Protein AF-A0A935PDC8-F1 (afdb_monomer_lite)

Radius of gyration: 24.58 Å; chains: 1; bounding box: 77×57×42 Å

Structure (mmCIF, N/CA/C/O backbone):
data_AF-A0A935PDC8-F1
#
_entry.id   AF-A0A935PDC8-F1
#
loop_
_atom_site.group_PDB
_atom_site.id
_atom_site.type_symbol
_atom_site.label_atom_id
_atom_site.label_alt_id
_atom_site.label_comp_id
_atom_site.label_asym_id
_atom_site.label_entity_id
_atom_site.label_seq_id
_atom_site.pdbx_PDB_ins_code
_atom_site.Cartn_x
_atom_site.Cartn_y
_atom_site.Cartn_z
_atom_site.occupancy
_atom_site.B_iso_or_equiv
_atom_site.auth_seq_id
_atom_site.auth_comp_id
_atom_site.auth_asym_id
_atom_site.auth_atom_id
_atom_site.pdbx_PDB_model_num
ATOM 1 N N . MET A 1 1 ? -28.951 -7.296 11.714 1.00 69.19 1 MET A N 1
ATOM 2 C CA . MET A 1 1 ? -28.965 -5.846 12.036 1.00 69.19 1 MET A CA 1
ATOM 3 C C . MET A 1 1 ? -27.731 -5.387 12.822 1.00 69.19 1 MET A C 1
ATOM 5 O O . MET A 1 1 ? -27.110 -4.426 12.394 1.00 69.19 1 MET A O 1
ATOM 9 N N . ALA A 1 2 ? -27.319 -6.065 13.905 1.00 76.44 2 ALA A N 1
ATOM 10 C CA . ALA A 1 2 ? -26.169 -5.649 14.733 1.00 76.44 2 ALA A CA 1
ATOM 11 C C . ALA A 1 2 ? -24.776 -5.751 14.063 1.00 76.44 2 ALA A C 1
ATOM 13 O O . ALA A 1 2 ? -23.821 -5.121 14.510 1.00 76.44 2 ALA A O 1
ATOM 14 N N . GLU A 1 3 ? -24.635 -6.562 13.012 1.00 80.19 3 GLU A N 1
ATOM 15 C CA . GLU A 1 3 ? -23.396 -6.652 12.226 1.00 80.19 3 GLU A CA 1
ATOM 16 C C . GLU A 1 3 ? -23.282 -5.505 11.213 1.00 80.19 3 GLU A C 1
ATOM 18 O O . GLU A 1 3 ? -22.239 -4.868 11.112 1.00 80.19 3 GLU A O 1
ATOM 23 N N . GLN A 1 4 ? -24.395 -5.145 10.566 1.00 83.12 4 GLN A N 1
ATOM 24 C CA . GLN A 1 4 ? -24.479 -4.005 9.650 1.00 83.12 4 GLN A CA 1
ATOM 25 C C . GLN A 1 4 ? -24.124 -2.685 10.349 1.00 83.12 4 GLN A C 1
ATOM 27 O O . GLN A 1 4 ? -23.348 -1.891 9.823 1.00 83.12 4 GLN A O 1
ATOM 32 N N . SER A 1 5 ? -24.653 -2.461 11.558 1.00 82.44 5 SER A N 1
ATOM 33 C CA . SER A 1 5 ? -24.334 -1.266 12.345 1.00 82.44 5 SER A CA 1
ATOM 34 C C . SER A 1 5 ? -22.866 -1.241 12.771 1.00 82.44 5 SER A C 1
ATOM 36 O O . SER A 1 5 ? -22.235 -0.188 12.719 1.00 82.44 5 SER A O 1
ATOM 38 N N . ARG A 1 6 ? -22.278 -2.397 13.112 1.00 81.44 6 ARG A N 1
ATOM 39 C CA . ARG A 1 6 ? -20.843 -2.497 13.408 1.00 81.44 6 ARG A CA 1
ATOM 40 C C . ARG A 1 6 ? -19.975 -2.161 12.201 1.00 81.44 6 ARG A C 1
ATOM 42 O O . ARG A 1 6 ? -19.037 -1.385 12.363 1.00 81.44 6 ARG A O 1
ATOM 49 N N . ILE A 1 7 ? -20.305 -2.672 11.015 1.00 83.44 7 ILE A N 1
ATOM 50 C CA . ILE A 1 7 ? -19.586 -2.353 9.772 1.00 83.44 7 ILE A CA 1
ATOM 51 C C . ILE A 1 7 ? -19.657 -0.849 9.488 1.00 83.44 7 ILE A C 1
ATOM 53 O O . ILE A 1 7 ? -18.621 -0.220 9.282 1.00 83.44 7 ILE A O 1
ATOM 57 N N . LEU A 1 8 ? -20.850 -0.252 9.564 1.00 84.25 8 LEU A N 1
ATOM 58 C CA . LEU A 1 8 ? -21.034 1.186 9.337 1.00 84.25 8 LEU A CA 1
ATOM 59 C C . LEU A 1 8 ? -20.231 2.038 10.328 1.00 84.25 8 LEU A C 1
ATOM 61 O O . LEU A 1 8 ? -19.585 3.006 9.936 1.00 84.25 8 LEU A O 1
ATOM 65 N N . MET A 1 9 ? -20.203 1.653 11.604 1.00 85.44 9 MET A N 1
ATOM 66 C CA . MET A 1 9 ? -19.432 2.377 12.616 1.00 85.44 9 MET A CA 1
ATOM 67 C C . MET A 1 9 ? -17.909 2.153 12.505 1.00 85.44 9 MET A C 1
ATOM 69 O O . MET A 1 9 ? -17.149 2.980 13.002 1.00 85.44 9 MET A O 1
ATOM 73 N N . ASN A 1 10 ? -17.447 1.055 11.890 1.00 88.31 10 ASN A N 1
ATOM 74 C CA . ASN A 1 10 ? -16.026 0.803 11.596 1.00 88.31 10 ASN A CA 1
ATOM 75 C C . ASN A 1 10 ? -15.560 1.517 10.325 1.00 88.31 10 ASN A C 1
ATOM 77 O O . ASN A 1 10 ? -14.382 1.853 10.217 1.00 88.31 10 ASN A O 1
ATOM 81 N N . ALA A 1 11 ? -16.464 1.753 9.374 1.00 88.88 11 ALA A N 1
ATOM 82 C CA . ALA A 1 11 ? -16.124 2.356 8.093 1.00 88.88 11 ALA A CA 1
ATOM 83 C C . ALA A 1 11 ? -15.539 3.763 8.265 1.00 88.88 11 ALA A C 1
ATOM 85 O O . ALA A 1 11 ? -14.518 4.073 7.665 1.00 88.88 11 ALA A O 1
ATOM 86 N N . LEU A 1 12 ? -16.131 4.592 9.129 1.00 91.12 12 LEU A N 1
ATOM 87 C CA . LEU A 1 12 ? -15.663 5.962 9.352 1.00 91.12 12 LEU A CA 1
ATOM 88 C C . LEU A 1 12 ? -14.218 6.041 9.891 1.00 91.12 12 LEU A C 1
ATOM 90 O O . LEU A 1 12 ? -13.405 6.703 9.247 1.00 91.12 12 LEU A O 1
ATOM 94 N N . PRO A 1 13 ? -13.843 5.371 11.002 1.00 89.50 13 PRO A N 1
ATOM 95 C CA . PRO A 1 13 ? -12.458 5.385 11.470 1.00 89.50 13 PRO A CA 1
ATOM 96 C C . PRO A 1 13 ? -11.496 4.701 10.492 1.00 89.50 13 PRO A C 1
ATOM 98 O O . PRO A 1 13 ? -10.376 5.175 10.344 1.00 89.50 13 PRO A O 1
ATOM 101 N N . ALA A 1 14 ? -11.916 3.644 9.786 1.00 89.62 14 ALA A N 1
ATOM 102 C CA . ALA A 1 14 ? -11.080 2.992 8.777 1.00 89.62 14 ALA A CA 1
ATOM 103 C C . ALA A 1 14 ? -10.777 3.915 7.585 1.00 89.62 14 ALA A C 1
ATOM 105 O O . ALA A 1 14 ? -9.625 4.035 7.173 1.00 89.62 14 ALA A O 1
ATOM 106 N N . VAL A 1 15 ? -11.793 4.604 7.057 1.00 91.50 15 VAL A N 1
ATOM 107 C CA . VAL A 1 15 ? -11.626 5.578 5.968 1.00 91.50 15 VAL A CA 1
ATOM 108 C C . VAL A 1 15 ? -10.793 6.765 6.440 1.00 91.50 15 VAL A C 1
ATOM 110 O O . VAL A 1 15 ? -9.876 7.171 5.734 1.00 91.50 15 VAL A O 1
ATO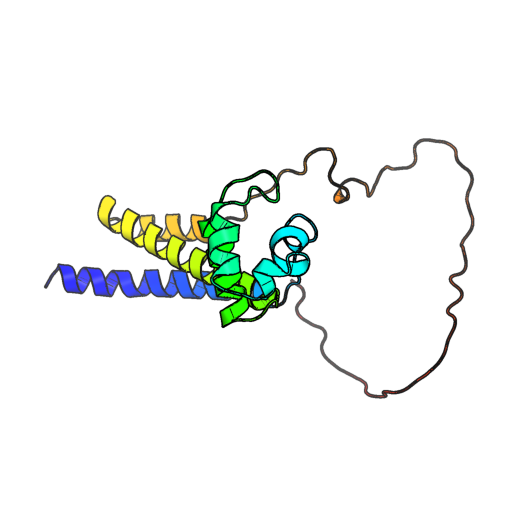M 113 N N . ALA A 1 16 ? -11.053 7.291 7.641 1.00 91.44 16 ALA A N 1
ATOM 114 C CA . ALA A 1 16 ? -10.261 8.379 8.207 1.00 91.44 16 ALA A CA 1
ATOM 115 C C . ALA A 1 16 ? -8.782 7.990 8.356 1.00 91.44 16 ALA A C 1
ATOM 117 O O . ALA A 1 16 ? -7.911 8.779 8.000 1.00 91.44 16 ALA A O 1
ATOM 118 N N . LEU A 1 17 ? -8.498 6.766 8.818 1.00 90.69 17 LEU A N 1
ATOM 119 C CA . LEU A 1 17 ? -7.141 6.233 8.924 1.00 90.69 17 LEU A CA 1
ATOM 120 C C . LEU A 1 17 ? -6.474 6.156 7.545 1.00 90.69 17 LEU A C 1
ATOM 122 O O . LEU A 1 17 ? -5.386 6.693 7.369 1.00 90.69 17 LEU A O 1
ATOM 126 N N . ALA A 1 18 ? -7.146 5.558 6.557 1.00 89.81 18 ALA A N 1
ATOM 127 C CA . ALA A 1 18 ? -6.616 5.425 5.203 1.00 89.81 18 ALA A CA 1
ATOM 128 C C . ALA A 1 18 ? -6.319 6.786 4.557 1.00 89.81 18 ALA A C 1
ATOM 130 O O . ALA A 1 18 ? -5.245 6.978 3.990 1.00 89.81 18 ALA A O 1
ATOM 131 N N . VAL A 1 19 ? -7.248 7.741 4.674 1.00 90.44 19 VAL A N 1
ATOM 132 C CA . VAL A 1 19 ? -7.085 9.100 4.139 1.00 90.44 19 VAL A CA 1
ATOM 133 C C . VAL A 1 19 ? -5.955 9.832 4.854 1.00 90.44 19 VAL A C 1
ATOM 135 O O . VAL A 1 19 ? -5.145 10.469 4.189 1.00 90.44 19 VAL A O 1
ATOM 138 N N . LEU A 1 20 ? -5.860 9.725 6.182 1.00 90.19 20 LEU A N 1
ATOM 139 C CA . LEU A 1 20 ? -4.788 10.356 6.950 1.00 90.19 20 LEU A CA 1
ATOM 140 C C . LEU A 1 20 ? -3.416 9.794 6.559 1.00 90.19 20 LEU A C 1
ATOM 142 O O . LEU A 1 20 ? -2.497 10.566 6.297 1.00 90.19 20 LEU A O 1
ATOM 146 N N . THR A 1 21 ? -3.282 8.468 6.472 1.00 88.31 21 THR A N 1
ATOM 147 C CA . THR A 1 21 ? -2.044 7.816 6.027 1.00 88.31 21 THR A CA 1
ATOM 148 C C . THR A 1 21 ? -1.687 8.247 4.606 1.00 88.31 21 THR A C 1
ATOM 150 O O . THR A 1 21 ? -0.564 8.682 4.365 1.00 88.31 21 THR A O 1
ATOM 153 N N . ALA A 1 22 ? -2.641 8.210 3.674 1.00 86.94 22 ALA A N 1
ATOM 154 C CA . ALA A 1 22 ? -2.401 8.636 2.300 1.00 86.94 22 ALA A CA 1
ATOM 155 C C . ALA A 1 22 ? -2.003 10.117 2.211 1.00 86.94 22 ALA A C 1
ATOM 157 O O . ALA A 1 22 ? -1.072 10.441 1.487 1.00 86.94 22 ALA A O 1
ATOM 158 N N . ALA A 1 23 ? -2.656 11.007 2.963 1.00 87.44 23 ALA A N 1
ATOM 159 C CA . ALA A 1 23 ? -2.362 12.439 2.954 1.00 87.44 23 ALA A CA 1
ATOM 160 C C . ALA A 1 23 ? -0.966 12.752 3.508 1.00 87.44 23 ALA A C 1
ATOM 162 O O . ALA A 1 23 ? -0.242 13.552 2.919 1.00 87.44 23 ALA A O 1
ATOM 163 N N . LEU A 1 24 ? -0.566 12.099 4.604 1.00 85.94 24 LEU A N 1
ATOM 164 C CA . LEU A 1 24 ? 0.754 12.303 5.207 1.00 85.94 24 LEU A CA 1
ATOM 165 C C . LEU A 1 24 ? 1.888 11.809 4.307 1.00 85.94 24 LEU A C 1
ATOM 167 O O . LEU A 1 24 ? 2.934 12.450 4.234 1.00 85.94 24 LEU A O 1
ATOM 171 N N . TYR A 1 25 ? 1.673 10.703 3.594 1.00 84.50 25 TYR A N 1
ATOM 172 C CA . TYR A 1 25 ? 2.676 10.133 2.696 1.00 84.50 25 TYR A CA 1
ATOM 173 C C . TYR A 1 25 ? 2.486 10.523 1.219 1.00 84.50 25 TYR A C 1
ATOM 175 O O . TYR A 1 25 ? 3.261 10.086 0.371 1.00 84.50 25 TYR A O 1
ATOM 183 N N . ALA A 1 26 ? 1.523 11.388 0.883 1.00 81.31 26 ALA A N 1
ATOM 184 C CA . ALA A 1 26 ? 1.291 11.834 -0.496 1.00 81.31 26 ALA A CA 1
ATOM 185 C C . ALA A 1 26 ? 2.522 12.536 -1.088 1.00 81.31 26 ALA A C 1
ATOM 187 O O . ALA A 1 26 ? 2.827 12.378 -2.270 1.00 81.31 26 ALA A O 1
ATOM 188 N N . GLN A 1 27 ? 3.269 13.262 -0.249 1.00 82.88 27 GLN A N 1
ATOM 189 C CA . GLN A 1 27 ? 4.496 13.950 -0.647 1.00 82.88 27 GLN A CA 1
ATOM 190 C C . GLN A 1 27 ? 5.594 12.982 -1.123 1.00 82.88 27 GLN A C 1
ATOM 192 O O . GLN A 1 27 ? 6.469 13.392 -1.883 1.00 82.88 27 GLN A O 1
ATOM 197 N N . VAL A 1 28 ? 5.527 11.695 -0.754 1.00 80.12 28 VAL A N 1
ATOM 198 C CA . VAL A 1 28 ? 6.524 10.696 -1.169 1.00 80.12 28 VAL A CA 1
ATOM 199 C C . VAL A 1 28 ? 6.498 10.454 -2.680 1.00 80.12 28 VAL A C 1
ATOM 201 O O . VAL A 1 28 ? 7.531 10.160 -3.272 1.00 80.12 28 VAL A O 1
ATOM 204 N N . GLY A 1 29 ? 5.359 10.685 -3.339 1.00 76.38 29 GLY A N 1
ATOM 205 C CA . GLY A 1 29 ? 5.266 10.603 -4.798 1.00 76.38 29 GLY A CA 1
ATOM 206 C C . GLY A 1 29 ? 6.105 11.647 -5.550 1.00 76.38 29 GLY A C 1
ATOM 207 O O . GLY A 1 29 ? 6.313 11.494 -6.749 1.00 76.38 29 GLY A O 1
ATOM 208 N N . ALA A 1 30 ? 6.585 12.697 -4.874 1.00 77.81 30 ALA A N 1
ATOM 209 C CA . ALA A 1 30 ? 7.447 13.723 -5.462 1.00 77.81 30 ALA A CA 1
ATOM 210 C C . ALA A 1 30 ? 8.947 13.474 -5.220 1.00 77.81 30 ALA A C 1
ATOM 212 O O . ALA A 1 30 ? 9.768 14.258 -5.694 1.00 77.81 30 ALA A O 1
ATOM 213 N N . PHE A 1 31 ? 9.308 12.435 -4.461 1.00 78.88 31 PHE A N 1
ATOM 214 C CA . PHE A 1 31 ? 10.706 12.096 -4.216 1.00 78.88 31 PHE A CA 1
ATOM 215 C C . PHE A 1 31 ? 11.260 11.178 -5.306 1.00 78.88 31 PHE A C 1
ATOM 217 O O . PHE A 1 31 ? 10.546 10.361 -5.888 1.00 78.88 31 PHE A O 1
ATOM 224 N N . ASP A 1 32 ? 12.556 11.340 -5.562 1.00 76.50 32 ASP A N 1
ATOM 225 C CA . ASP A 1 32 ? 13.337 10.431 -6.388 1.00 76.50 32 ASP A CA 1
ATOM 226 C C . ASP A 1 32 ? 13.729 9.179 -5.591 1.00 76.50 32 ASP A C 1
ATOM 228 O O . ASP A 1 32 ? 13.728 9.175 -4.358 1.00 76.50 32 ASP A O 1
ATOM 232 N N . TYR A 1 33 ? 14.121 8.130 -6.312 1.00 71.19 33 TYR A N 1
ATOM 233 C CA . TYR A 1 33 ? 14.649 6.903 -5.722 1.00 71.19 33 TYR A CA 1
ATOM 234 C C . TYR A 1 33 ? 15.829 7.170 -4.784 1.00 71.19 33 TYR A C 1
ATOM 236 O O . TYR A 1 33 ? 16.718 7.981 -5.078 1.00 71.19 33 TYR A O 1
ATOM 244 N N . VAL A 1 34 ? 15.886 6.426 -3.681 1.00 73.00 34 VAL A N 1
ATOM 245 C CA . VAL A 1 34 ? 17.021 6.497 -2.765 1.00 73.00 34 VAL A CA 1
ATOM 246 C C . VAL A 1 34 ? 18.157 5.674 -3.364 1.00 73.00 34 VAL A C 1
ATOM 248 O O . VAL A 1 34 ? 17.991 4.508 -3.709 1.00 73.00 34 VAL A O 1
ATOM 251 N N . ASN A 1 35 ? 19.341 6.276 -3.498 1.00 69.00 35 ASN A N 1
ATOM 252 C CA . ASN A 1 35 ? 20.510 5.614 -4.081 1.00 69.00 35 ASN A CA 1
ATOM 253 C C . ASN A 1 35 ? 21.149 4.629 -3.086 1.00 69.00 35 ASN A C 1
ATOM 255 O O . ASN A 1 35 ? 22.222 4.883 -2.533 1.00 69.00 35 ASN A O 1
ATOM 259 N N . TYR A 1 36 ? 20.437 3.541 -2.808 1.00 65.38 36 TYR A N 1
ATOM 260 C CA . TYR A 1 36 ? 20.907 2.437 -1.986 1.00 65.38 36 TYR A CA 1
ATOM 261 C C . TYR A 1 36 ? 20.706 1.117 -2.730 1.00 65.38 36 TYR A C 1
ATOM 263 O O . TYR A 1 36 ? 21.667 0.550 -3.245 1.00 65.38 36 TYR A O 1
ATOM 271 N N . ASP A 1 37 ? 19.461 0.674 -2.863 1.00 65.38 37 ASP A N 1
ATOM 272 C CA . ASP A 1 37 ? 19.069 -0.562 -3.540 1.00 65.38 37 ASP A CA 1
ATOM 273 C C . ASP A 1 37 ? 18.081 -0.332 -4.696 1.00 65.38 37 ASP A C 1
ATOM 275 O O . ASP A 1 37 ? 18.094 -1.093 -5.666 1.00 65.38 37 ASP A O 1
ATOM 279 N N . ASP A 1 38 ? 17.304 0.754 -4.664 1.00 70.50 38 ASP A N 1
ATOM 280 C CA . ASP A 1 38 ? 16.338 1.109 -5.714 1.00 70.50 38 ASP A CA 1
ATOM 281 C C . ASP A 1 38 ? 16.920 1.142 -7.145 1.00 70.50 38 ASP A C 1
ATOM 283 O O . ASP A 1 38 ? 16.276 0.609 -8.064 1.00 70.50 38 ASP A O 1
ATOM 287 N N . PRO A 1 39 ? 18.124 1.713 -7.397 1.00 73.50 39 PRO A N 1
ATOM 288 C CA . PRO A 1 39 ? 18.668 1.758 -8.750 1.00 73.50 39 PRO A CA 1
ATOM 289 C C . PRO A 1 39 ? 18.905 0.357 -9.315 1.00 73.50 39 PRO A C 1
ATOM 291 O O . PRO A 1 39 ? 18.580 0.099 -10.471 1.00 73.50 39 PRO A O 1
ATOM 294 N N . PHE A 1 40 ? 19.363 -0.585 -8.488 1.00 71.81 40 PHE A N 1
ATOM 295 C CA . PHE A 1 40 ? 19.667 -1.947 -8.922 1.00 71.81 40 PHE A CA 1
ATOM 296 C C . PHE A 1 40 ? 18.411 -2.789 -9.185 1.00 71.81 40 PHE A C 1
ATOM 298 O O . PHE A 1 40 ? 18.420 -3.661 -10.060 1.00 71.81 40 PHE A O 1
ATOM 305 N N . TYR A 1 41 ? 17.321 -2.542 -8.451 1.00 73.06 41 TYR A N 1
ATOM 306 C CA . TYR A 1 41 ? 16.063 -3.272 -8.630 1.00 73.06 41 TYR A CA 1
ATOM 307 C C . TYR A 1 41 ? 15.236 -2.771 -9.818 1.00 73.06 41 TYR A C 1
ATOM 309 O O . TYR A 1 41 ? 14.611 -3.590 -10.498 1.00 73.06 41 TYR A O 1
ATOM 317 N N . VAL A 1 42 ? 15.239 -1.460 -10.089 1.00 74.25 42 VAL A N 1
ATOM 318 C CA . VAL A 1 42 ? 14.330 -0.855 -11.079 1.00 74.25 42 VAL A CA 1
ATOM 319 C C . VAL A 1 42 ? 15.065 -0.073 -12.171 1.00 74.25 42 VAL A C 1
ATOM 321 O O . VAL A 1 42 ? 14.825 -0.316 -13.356 1.00 74.25 42 VAL A O 1
ATOM 324 N N . GLN A 1 43 ? 15.974 0.846 -11.829 1.00 70.00 43 GLN A N 1
ATOM 325 C CA . GLN A 1 43 ? 16.584 1.750 -12.823 1.00 70.00 43 GLN A CA 1
ATOM 326 C C . GLN A 1 43 ? 17.612 1.073 -13.740 1.00 70.00 43 GLN A C 1
ATOM 328 O O . GLN A 1 43 ? 17.734 1.434 -14.909 1.00 70.00 43 GLN A O 1
ATOM 333 N N . GLU A 1 44 ? 18.344 0.087 -13.237 1.00 75.56 44 GLU A N 1
ATOM 334 C CA . GLU A 1 44 ? 19.423 -0.579 -13.972 1.00 75.56 44 GLU A CA 1
ATOM 335 C C . GLU A 1 44 ? 18.967 -1.912 -14.586 1.00 75.56 44 GLU A C 1
ATOM 337 O O . GLU A 1 44 ? 19.629 -2.468 -15.466 1.00 75.56 44 GLU A O 1
ATOM 342 N N . ASN A 1 45 ? 17.801 -2.426 -14.179 1.00 79.44 45 ASN A N 1
ATOM 343 C CA . ASN A 1 45 ? 17.305 -3.717 -14.633 1.00 79.44 45 ASN A CA 1
ATOM 344 C C . ASN A 1 45 ? 16.355 -3.591 -15.834 1.00 79.44 45 ASN A C 1
ATOM 346 O O . ASN A 1 45 ? 15.132 -3.493 -15.708 1.00 79.44 45 ASN A O 1
ATOM 350 N N . LEU A 1 46 ? 16.930 -3.689 -17.034 1.00 80.94 46 LEU A N 1
ATOM 351 C CA . LEU A 1 46 ? 16.189 -3.634 -18.301 1.00 80.94 46 LEU A CA 1
ATOM 352 C C . LEU A 1 46 ? 15.109 -4.720 -18.431 1.00 80.94 46 LEU A C 1
ATOM 354 O O . LEU A 1 46 ? 14.150 -4.537 -19.180 1.00 80.94 46 LEU A O 1
ATOM 358 N N . ILE A 1 47 ? 15.243 -5.859 -17.741 1.00 81.44 47 ILE A N 1
ATOM 359 C CA . ILE A 1 47 ? 14.235 -6.931 -17.779 1.00 81.44 47 ILE A CA 1
ATOM 360 C C . ILE A 1 47 ? 12.982 -6.490 -17.020 1.00 81.44 47 ILE A C 1
ATOM 362 O O . ILE A 1 47 ? 11.871 -6.745 -17.480 1.00 81.44 47 ILE A O 1
ATOM 366 N N . VAL A 1 48 ? 13.165 -5.784 -15.904 1.00 81.06 48 VAL A N 1
ATOM 367 C CA . VAL A 1 48 ? 12.077 -5.241 -15.084 1.00 81.06 48 VAL A CA 1
ATOM 368 C C . VAL A 1 48 ? 11.386 -4.076 -15.795 1.00 81.06 48 VAL A C 1
ATOM 370 O O . VAL A 1 48 ? 10.160 -4.066 -15.892 1.00 81.06 48 VAL A O 1
ATOM 373 N N . GLN A 1 49 ? 12.151 -3.162 -16.401 1.00 81.25 49 GLN A N 1
ATOM 374 C CA . GLN A 1 49 ? 11.600 -2.012 -17.139 1.00 81.25 49 GLN A CA 1
ATOM 375 C C . GLN A 1 49 ? 10.790 -2.395 -18.378 1.00 81.25 49 GLN A C 1
ATOM 377 O O . GLN A 1 49 ? 9.857 -1.690 -18.757 1.00 81.25 49 GLN A O 1
ATOM 382 N N . ARG A 1 50 ? 11.115 -3.527 -19.014 1.00 81.50 50 ARG A N 1
ATOM 383 C CA . ARG A 1 50 ? 10.324 -4.082 -20.128 1.00 81.50 50 ARG A CA 1
ATOM 384 C C . ARG A 1 50 ? 8.945 -4.583 -19.688 1.00 81.50 50 ARG A C 1
ATOM 386 O O . ARG A 1 50 ? 8.112 -4.896 -20.539 1.00 81.50 50 ARG A O 1
ATOM 393 N N . GLY A 1 51 ? 8.707 -4.658 -18.382 1.00 78.94 51 GLY A N 1
ATOM 394 C CA . GLY A 1 51 ? 7.455 -5.075 -17.786 1.00 78.94 51 GLY A CA 1
ATOM 395 C C . GLY A 1 51 ? 7.185 -6.572 -17.918 1.00 78.94 51 GLY A C 1
ATOM 396 O O . GLY A 1 51 ? 8.059 -7.380 -18.247 1.00 78.94 51 GLY A O 1
ATOM 397 N N . LEU A 1 52 ? 5.937 -6.957 -17.643 1.00 84.12 52 LEU A N 1
ATOM 398 C CA . LEU A 1 52 ? 5.529 -8.360 -17.593 1.00 84.12 52 LEU A CA 1
ATOM 399 C C . LEU A 1 52 ? 5.586 -9.024 -18.984 1.00 84.12 52 LEU A C 1
ATOM 401 O O . LEU A 1 52 ? 4.654 -8.914 -19.783 1.00 84.12 52 LEU A O 1
ATOM 405 N N . THR A 1 53 ? 6.684 -9.724 -19.268 1.00 87.88 53 THR A N 1
ATOM 406 C CA . THR A 1 53 ? 6.916 -10.501 -20.497 1.00 87.88 53 THR A CA 1
ATOM 407 C C . THR A 1 53 ? 7.115 -11.975 -20.154 1.00 87.88 53 THR A C 1
ATOM 409 O O . THR A 1 53 ? 7.587 -12.295 -19.067 1.00 87.88 53 THR A O 1
ATOM 412 N N . ALA A 1 54 ? 6.814 -12.899 -21.074 1.00 86.81 54 ALA A N 1
ATOM 413 C CA . ALA A 1 54 ? 7.040 -14.333 -20.834 1.00 86.81 54 ALA A CA 1
ATOM 414 C C . ALA A 1 54 ? 8.513 -14.643 -20.490 1.00 86.81 54 ALA A C 1
ATOM 416 O O . ALA A 1 54 ? 8.800 -15.484 -19.638 1.00 86.81 54 ALA A O 1
ATOM 417 N N . TYR A 1 55 ? 9.442 -13.904 -21.108 1.00 87.62 55 TYR A N 1
ATOM 418 C CA . TYR A 1 55 ? 10.864 -13.946 -20.777 1.00 87.62 55 TYR A CA 1
ATOM 419 C C . TYR A 1 55 ? 11.140 -13.444 -19.352 1.00 87.62 55 TYR A C 1
ATOM 421 O O . TYR A 1 55 ? 11.821 -14.129 -18.595 1.00 87.62 55 TYR A O 1
ATOM 429 N N . GLY A 1 56 ? 10.577 -12.294 -18.965 1.00 85.75 56 GLY A N 1
ATOM 430 C CA . GLY A 1 56 ? 10.717 -11.726 -17.620 1.00 85.75 56 GLY A CA 1
ATOM 431 C C . GLY A 1 56 ? 10.143 -12.625 -16.523 1.00 85.75 56 GLY A C 1
ATOM 432 O O . GLY A 1 56 ? 10.785 -12.808 -15.494 1.00 85.75 56 GLY A O 1
ATOM 433 N N . VAL A 1 57 ? 8.999 -13.272 -16.769 1.00 87.50 57 VAL A N 1
ATOM 434 C CA . VAL A 1 57 ? 8.403 -14.241 -15.833 1.00 87.50 57 VAL A CA 1
ATOM 435 C C . VAL A 1 57 ? 9.333 -15.433 -15.637 1.00 87.50 57 VAL A C 1
ATOM 437 O O . VAL A 1 57 ? 9.661 -15.770 -14.504 1.00 87.50 57 VAL A O 1
ATOM 440 N N . LYS A 1 58 ? 9.823 -16.045 -16.724 1.00 89.25 58 LYS A N 1
ATOM 441 C CA . LYS A 1 58 ? 10.788 -17.150 -16.620 1.00 89.25 58 LYS A CA 1
ATOM 442 C C . LYS A 1 58 ? 12.048 -16.709 -15.873 1.00 89.25 58 LYS A C 1
ATOM 444 O O . LYS A 1 58 ? 12.499 -17.419 -14.979 1.00 89.25 58 LYS A O 1
ATOM 449 N N . TRP A 1 59 ? 12.569 -15.527 -16.205 1.00 89.06 59 TRP A N 1
ATOM 450 C CA . TRP A 1 59 ? 13.738 -14.946 -15.555 1.00 89.06 59 TRP A CA 1
ATOM 451 C C . TRP A 1 59 ? 13.521 -14.768 -14.046 1.00 89.06 59 TRP A C 1
ATOM 453 O O . TRP A 1 59 ? 14.374 -15.200 -13.274 1.00 89.06 59 TRP A O 1
ATOM 463 N N . ALA A 1 60 ? 12.363 -14.252 -13.620 1.00 87.00 60 ALA A N 1
ATOM 464 C CA . ALA A 1 60 ? 12.026 -14.026 -12.213 1.00 87.00 60 ALA A CA 1
ATOM 465 C C . ALA A 1 60 ? 12.090 -15.304 -11.359 1.00 87.00 60 ALA A C 1
ATOM 467 O O . ALA A 1 60 ? 12.535 -15.247 -10.216 1.00 87.00 60 ALA A O 1
ATOM 468 N N . PHE A 1 61 ? 11.696 -16.459 -11.907 1.00 88.06 61 PHE A N 1
ATOM 469 C CA . PHE A 1 61 ? 11.763 -17.744 -11.195 1.00 88.06 61 PHE A CA 1
ATOM 470 C C . PHE A 1 61 ? 13.153 -18.387 -11.205 1.00 88.06 61 PHE A C 1
ATOM 472 O O . PHE A 1 61 ? 13.445 -19.209 -10.338 1.00 88.06 61 PHE A O 1
ATOM 479 N N . THR A 1 62 ? 14.013 -18.017 -12.153 1.00 86.50 62 THR A N 1
ATOM 480 C CA . THR A 1 62 ? 15.365 -18.587 -12.293 1.00 86.50 62 THR A CA 1
ATOM 481 C C . THR A 1 62 ? 16.470 -17.719 -11.701 1.00 86.50 62 THR A C 1
ATOM 483 O O . THR A 1 62 ? 17.594 -18.186 -11.550 1.00 86.50 62 THR A O 1
ATOM 486 N N . THR A 1 63 ? 16.179 -16.452 -11.413 1.00 82.12 63 THR A N 1
ATOM 487 C CA . THR A 1 63 ? 17.194 -15.473 -11.033 1.00 82.12 63 THR A CA 1
ATOM 488 C C . THR A 1 63 ? 17.406 -15.391 -9.523 1.00 82.12 63 THR A C 1
ATOM 490 O O . THR A 1 63 ? 16.467 -15.482 -8.736 1.00 82.12 63 THR A O 1
ATOM 493 N N . THR A 1 64 ? 18.654 -15.150 -9.131 1.00 81.44 64 THR A N 1
ATOM 494 C CA . THR A 1 64 ? 19.074 -14.788 -7.767 1.00 81.44 64 THR A CA 1
ATOM 495 C C . THR A 1 64 ? 19.807 -13.441 -7.768 1.00 81.44 64 THR A C 1
ATOM 497 O O . THR A 1 64 ? 20.741 -13.222 -6.993 1.00 81.44 64 THR A O 1
ATOM 500 N N . THR A 1 65 ? 19.457 -12.554 -8.709 1.00 72.19 65 THR A N 1
ATOM 501 C CA . THR A 1 65 ? 20.005 -11.192 -8.806 1.00 72.19 65 THR A CA 1
ATOM 502 C C . THR A 1 65 ? 19.879 -10.475 -7.457 1.00 72.19 65 THR A C 1
ATOM 504 O O . THR A 1 65 ? 18.833 -10.551 -6.824 1.00 72.19 65 THR A O 1
ATOM 507 N N . LEU A 1 66 ? 20.953 -9.801 -7.023 1.00 69.00 66 LEU A N 1
ATOM 508 C CA . LEU A 1 66 ? 21.088 -9.161 -5.700 1.00 69.00 66 LEU A CA 1
ATOM 509 C C . LEU A 1 66 ? 21.087 -10.133 -4.503 1.00 69.00 66 LEU A C 1
ATOM 511 O O . LEU A 1 66 ? 20.808 -9.741 -3.374 1.00 69.00 66 LEU A O 1
ATOM 515 N N . GLY A 1 67 ? 21.458 -11.397 -4.735 1.00 74.25 67 GLY A N 1
ATOM 516 C CA . GLY A 1 67 ? 21.750 -12.371 -3.676 1.00 74.25 67 GLY A CA 1
ATOM 517 C C . GLY A 1 67 ? 20.521 -13.003 -3.026 1.00 74.25 67 GLY A C 1
ATOM 518 O O . GLY A 1 67 ? 20.673 -13.807 -2.111 1.00 74.25 67 GLY A O 1
ATOM 519 N N . ASN A 1 68 ? 19.319 -12.687 -3.508 1.00 79.62 68 ASN A N 1
ATOM 520 C CA . ASN A 1 68 ? 18.066 -13.153 -2.933 1.00 79.62 68 ASN A CA 1
ATOM 521 C C . ASN A 1 68 ? 17.161 -13.777 -4.012 1.00 79.62 68 ASN A C 1
ATOM 523 O O . ASN A 1 68 ? 17.118 -13.328 -5.159 1.00 79.62 68 ASN A O 1
ATOM 527 N N . TRP A 1 69 ? 16.423 -14.829 -3.643 1.00 84.81 69 TRP A N 1
ATOM 528 C CA . TRP A 1 69 ? 15.415 -15.450 -4.507 1.00 84.81 69 TRP A CA 1
ATOM 529 C C . TRP A 1 69 ? 14.017 -14.970 -4.105 1.00 84.81 69 TRP A C 1
ATOM 531 O O . TRP A 1 69 ? 13.429 -15.457 -3.141 1.00 84.81 69 TRP A O 1
ATOM 541 N N . HIS A 1 70 ? 13.491 -13.989 -4.838 1.00 86.56 70 HIS A N 1
ATOM 542 C CA . HIS A 1 70 ? 12.165 -13.403 -4.607 1.00 86.56 70 HIS A CA 1
ATOM 543 C C . HIS A 1 70 ? 11.415 -13.197 -5.936 1.00 86.56 70 HIS A C 1
ATOM 545 O O . HIS A 1 70 ? 11.315 -12.075 -6.444 1.00 86.56 70 HIS A O 1
ATOM 551 N N . PRO A 1 71 ? 10.874 -14.280 -6.528 1.00 84.69 71 PRO A N 1
ATOM 552 C CA . PRO A 1 71 ? 10.190 -14.223 -7.820 1.00 84.69 71 PRO A CA 1
ATOM 553 C C . PRO A 1 71 ? 8.957 -13.313 -7.796 1.00 84.69 71 PRO A C 1
ATOM 555 O O . PRO A 1 71 ? 8.722 -12.574 -8.748 1.00 84.69 71 PRO A O 1
ATOM 558 N N . LEU A 1 72 ? 8.195 -13.310 -6.696 1.00 85.62 72 LEU A N 1
ATOM 559 C CA . LEU A 1 72 ? 7.003 -12.464 -6.555 1.00 85.62 72 LEU A CA 1
ATOM 560 C C . LEU A 1 72 ? 7.349 -10.972 -6.548 1.00 85.62 72 LEU A C 1
ATOM 562 O O . LEU A 1 72 ? 6.646 -10.186 -7.175 1.00 85.62 72 LEU A O 1
ATOM 566 N N . THR A 1 73 ? 8.458 -10.591 -5.913 1.00 84.56 73 THR A N 1
ATOM 567 C CA . THR A 1 73 ? 8.933 -9.203 -5.897 1.00 84.56 73 THR A CA 1
ATOM 568 C C . THR A 1 73 ? 9.302 -8.732 -7.302 1.00 84.56 73 THR A C 1
ATOM 570 O O . THR A 1 73 ? 8.892 -7.652 -7.717 1.00 84.56 73 THR A O 1
ATOM 573 N N . TRP A 1 74 ? 9.993 -9.569 -8.085 1.00 86.44 74 TRP A N 1
ATOM 574 C CA . TRP A 1 74 ? 10.316 -9.251 -9.480 1.00 86.44 74 TRP A CA 1
ATOM 575 C C . TRP A 1 74 ? 9.069 -9.087 -10.349 1.00 86.44 74 TRP A C 1
ATOM 577 O O . TRP A 1 74 ? 8.999 -8.157 -11.150 1.00 86.44 74 TRP A O 1
ATOM 587 N N . LEU A 1 75 ? 8.076 -9.965 -10.177 1.00 86.44 75 LEU A N 1
ATOM 588 C CA . LEU A 1 75 ? 6.805 -9.865 -10.894 1.00 86.44 75 LEU A CA 1
ATOM 589 C C . LEU A 1 75 ? 6.030 -8.601 -10.508 1.00 86.44 75 LEU A C 1
ATOM 591 O O . LEU A 1 75 ? 5.460 -7.968 -11.393 1.00 86.44 75 LEU A O 1
ATOM 595 N N . SER A 1 76 ? 6.049 -8.217 -9.228 1.00 84.69 76 SER A N 1
ATOM 596 C CA . SER A 1 76 ? 5.452 -6.963 -8.758 1.00 84.69 76 SER A CA 1
ATOM 597 C C . SER A 1 76 ? 6.113 -5.763 -9.427 1.00 84.69 76 SER A C 1
ATOM 599 O O . SER A 1 76 ? 5.420 -4.973 -10.057 1.00 84.69 76 SER A O 1
ATOM 601 N N . TYR A 1 77 ? 7.448 -5.678 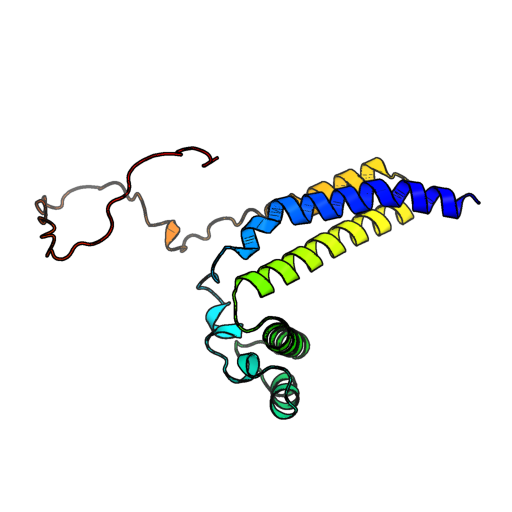-9.418 1.00 83.69 77 TYR A N 1
ATOM 602 C CA . TYR A 1 77 ? 8.151 -4.578 -10.082 1.00 83.69 77 TYR A CA 1
ATOM 603 C C . TYR A 1 77 ? 7.892 -4.533 -11.593 1.00 83.69 77 TYR A C 1
ATOM 605 O O . TYR A 1 77 ? 7.656 -3.463 -12.146 1.00 83.69 77 TYR A O 1
ATOM 613 N N . MET A 1 78 ? 7.870 -5.685 -12.273 1.00 86.44 78 MET A N 1
ATOM 614 C CA . MET A 1 78 ? 7.525 -5.762 -13.700 1.00 86.44 78 MET A CA 1
ATOM 615 C C . MET A 1 78 ? 6.087 -5.317 -13.987 1.00 86.44 78 MET A C 1
ATOM 617 O O . MET A 1 78 ? 5.812 -4.750 -15.048 1.00 86.44 78 MET A O 1
ATOM 621 N N . LEU A 1 79 ? 5.155 -5.615 -13.083 1.00 84.75 79 LEU A N 1
ATOM 622 C CA . LEU A 1 79 ? 3.769 -5.181 -13.199 1.00 84.75 79 LEU A CA 1
ATOM 623 C C . LEU A 1 79 ? 3.664 -3.669 -12.986 1.00 84.75 79 LEU A C 1
ATOM 625 O O . LEU A 1 79 ? 3.061 -2.986 -13.814 1.00 84.75 79 LEU A O 1
ATOM 629 N N . ASP A 1 80 ? 4.315 -3.147 -11.950 1.00 79.31 80 ASP A N 1
ATOM 630 C CA . ASP A 1 80 ? 4.315 -1.723 -11.622 1.00 79.31 80 ASP A CA 1
ATOM 631 C C . ASP A 1 80 ? 4.952 -0.895 -12.745 1.00 79.31 80 ASP A C 1
ATOM 633 O O . ASP A 1 80 ? 4.349 0.073 -13.209 1.00 79.31 80 ASP A O 1
ATOM 637 N N . CYS A 1 81 ? 6.098 -1.331 -13.286 1.00 80.88 81 CYS A N 1
ATOM 638 C CA . CYS A 1 81 ? 6.730 -0.673 -14.433 1.00 80.88 81 CYS A CA 1
ATOM 639 C C . CYS A 1 81 ? 5.847 -0.699 -15.688 1.00 80.88 81 CYS A C 1
ATOM 641 O O . CYS A 1 81 ? 5.919 0.211 -16.513 1.00 80.88 81 CYS A O 1
ATOM 643 N N . ARG A 1 82 ? 4.996 -1.721 -15.852 1.00 80.81 82 ARG A N 1
ATOM 644 C CA . ARG A 1 82 ? 4.074 -1.812 -16.993 1.00 80.81 82 ARG A CA 1
ATOM 645 C C . ARG A 1 82 ? 2.842 -0.922 -16.831 1.00 80.81 82 ARG A C 1
ATOM 647 O O . ARG A 1 82 ? 2.345 -0.415 -17.833 1.00 80.81 82 ARG A O 1
ATOM 654 N N . LEU A 1 83 ? 2.341 -0.767 -15.607 1.00 77.88 83 LEU A N 1
ATOM 655 C CA . LEU A 1 83 ? 1.148 0.031 -15.313 1.00 77.88 83 LEU A CA 1
ATOM 656 C C . LEU A 1 83 ? 1.461 1.524 -15.184 1.00 77.88 83 LEU A C 1
ATOM 658 O O . LEU A 1 83 ? 0.667 2.348 -15.632 1.00 77.88 83 LEU A O 1
ATOM 662 N N . PHE A 1 84 ? 2.611 1.867 -14.604 1.00 74.75 84 PHE A N 1
ATOM 663 C CA . PHE A 1 84 ? 2.940 3.244 -14.239 1.00 74.75 84 PHE A CA 1
ATOM 664 C C . PHE A 1 84 ? 4.243 3.775 -14.860 1.00 74.75 84 PHE A C 1
ATOM 666 O O . PHE A 1 84 ? 4.572 4.948 -14.685 1.00 74.75 84 PHE A O 1
ATOM 673 N N . GLY A 1 85 ? 4.969 2.947 -15.617 1.00 72.81 85 GLY A N 1
ATOM 674 C CA . GLY A 1 85 ? 6.295 3.283 -16.141 1.00 72.81 85 GLY A CA 1
ATOM 675 C C . GLY A 1 85 ? 7.396 3.146 -15.083 1.00 72.81 85 GLY A C 1
ATOM 676 O O . GLY A 1 85 ? 7.144 2.756 -13.952 1.00 72.81 85 GLY A O 1
ATOM 677 N N . ALA A 1 86 ? 8.637 3.479 -15.442 1.00 67.19 86 ALA A N 1
ATOM 678 C CA . ALA A 1 86 ? 9.803 3.393 -14.548 1.00 67.19 86 ALA A CA 1
ATOM 679 C C . ALA A 1 86 ? 9.990 4.637 -13.645 1.00 67.19 86 ALA A C 1
ATOM 681 O O . ALA A 1 86 ? 11.106 4.951 -13.235 1.00 67.19 86 ALA A O 1
ATOM 682 N N . GLY A 1 87 ? 8.924 5.409 -13.407 1.00 70.12 87 GLY A N 1
ATOM 683 C CA . GLY A 1 87 ? 8.997 6.658 -12.648 1.00 70.12 87 GLY A CA 1
ATOM 684 C C . GLY A 1 87 ? 8.932 6.420 -11.130 1.00 70.12 87 GLY A C 1
ATOM 685 O O . GLY A 1 87 ? 7.987 5.766 -10.685 1.00 70.12 87 GLY A O 1
ATOM 686 N N . PRO A 1 88 ? 9.842 6.999 -10.316 1.00 70.62 88 PRO A N 1
ATOM 687 C CA . PRO A 1 88 ? 9.908 6.770 -8.862 1.00 70.62 88 PRO A CA 1
ATOM 688 C C . PRO A 1 88 ? 8.596 7.061 -8.139 1.00 70.62 88 PRO A C 1
ATOM 690 O O . PRO A 1 88 ? 8.148 6.281 -7.297 1.00 70.62 88 PRO A O 1
ATOM 693 N N . GLY A 1 89 ? 7.936 8.155 -8.524 1.00 74.06 89 GLY A N 1
ATOM 694 C CA . GLY A 1 89 ? 6.732 8.629 -7.853 1.00 74.06 89 GLY A CA 1
ATOM 695 C C . GLY A 1 89 ? 5.597 7.608 -7.823 1.00 74.06 89 GLY A C 1
ATOM 696 O O . GLY A 1 89 ? 4.927 7.465 -6.803 1.00 74.06 89 GLY A O 1
ATOM 697 N N . ALA A 1 90 ? 5.396 6.842 -8.899 1.00 75.25 90 ALA A N 1
ATOM 698 C CA . ALA A 1 90 ? 4.313 5.866 -8.941 1.00 75.25 90 ALA A CA 1
ATOM 699 C C . ALA A 1 90 ? 4.578 4.653 -8.042 1.00 75.25 90 ALA A C 1
ATOM 701 O O . ALA A 1 90 ? 3.677 4.209 -7.332 1.00 75.25 90 ALA A O 1
ATOM 702 N N . HIS A 1 91 ? 5.819 4.163 -8.010 1.00 77.62 91 HIS A N 1
ATOM 703 C CA . HIS A 1 91 ? 6.208 3.069 -7.121 1.00 77.62 91 HIS A CA 1
ATOM 704 C C . HIS A 1 91 ? 6.076 3.472 -5.646 1.00 77.62 91 HIS A C 1
ATOM 706 O O . HIS A 1 91 ? 5.562 2.704 -4.830 1.00 77.62 91 HIS A O 1
ATOM 712 N N . HIS A 1 92 ? 6.448 4.708 -5.304 1.00 80.44 92 HIS A N 1
ATOM 713 C CA . HIS A 1 92 ? 6.227 5.239 -3.963 1.00 80.44 92 HIS A CA 1
ATOM 714 C C . HIS A 1 92 ? 4.738 5.315 -3.604 1.00 80.44 92 HIS A C 1
ATOM 716 O O . HIS A 1 92 ? 4.357 4.896 -2.512 1.00 80.44 92 HIS A O 1
ATOM 722 N N . LEU A 1 93 ? 3.876 5.774 -4.516 1.00 79.94 93 LEU A N 1
ATOM 723 C CA . LEU A 1 93 ? 2.431 5.843 -4.268 1.00 79.94 93 LEU A CA 1
ATOM 724 C C . LEU A 1 93 ? 1.793 4.459 -4.090 1.00 79.94 93 LEU A C 1
ATOM 726 O O . LEU A 1 93 ? 0.934 4.299 -3.223 1.00 79.94 93 LEU A O 1
ATOM 730 N N . VAL A 1 94 ? 2.233 3.450 -4.844 1.00 81.94 94 VAL A N 1
ATOM 731 C CA . VAL A 1 94 ? 1.791 2.057 -4.657 1.00 81.94 94 VAL A CA 1
ATOM 732 C C . VAL A 1 94 ? 2.165 1.550 -3.259 1.00 81.94 94 VAL A C 1
ATOM 734 O O . VAL A 1 94 ? 1.322 0.978 -2.565 1.00 81.94 94 VAL A O 1
ATOM 737 N N . ASN A 1 95 ? 3.376 1.847 -2.782 1.00 84.56 95 ASN A N 1
ATOM 738 C CA . ASN A 1 95 ? 3.778 1.514 -1.413 1.00 84.56 95 ASN A CA 1
ATOM 739 C C . ASN A 1 95 ? 2.933 2.240 -0.356 1.00 84.56 95 ASN A C 1
ATOM 741 O O . ASN A 1 95 ? 2.554 1.632 0.646 1.00 84.56 95 ASN A O 1
ATOM 745 N N . VAL A 1 96 ? 2.572 3.506 -0.585 1.00 85.25 96 VAL A N 1
ATOM 746 C CA . VAL A 1 96 ? 1.667 4.253 0.308 1.00 85.25 96 VAL A CA 1
ATOM 747 C C . VAL A 1 96 ? 0.274 3.624 0.347 1.00 85.25 96 VAL A C 1
ATOM 749 O O . VAL A 1 96 ? -0.311 3.505 1.427 1.00 85.25 96 VAL A O 1
ATOM 752 N N . LEU A 1 97 ? -0.246 3.164 -0.794 1.00 86.19 97 LEU A N 1
ATOM 753 C CA . LEU A 1 97 ? -1.521 2.445 -0.857 1.00 86.19 97 LEU A CA 1
ATOM 754 C C . LEU A 1 97 ? -1.468 1.136 -0.065 1.00 86.19 97 LEU A C 1
ATOM 756 O O . LEU A 1 97 ? -2.377 0.864 0.722 1.00 86.19 97 LEU A O 1
ATOM 760 N N . PHE A 1 98 ? -0.401 0.348 -0.222 1.00 86.19 98 PHE A N 1
ATOM 761 C CA . PHE A 1 98 ? -0.221 -0.876 0.559 1.00 86.19 98 PHE A CA 1
ATOM 762 C C . PHE A 1 98 ? -0.080 -0.596 2.057 1.00 86.19 98 PHE A C 1
ATOM 764 O O . PHE A 1 98 ? -0.667 -1.317 2.865 1.00 86.19 98 PHE A O 1
ATOM 771 N N . HIS A 1 99 ? 0.628 0.467 2.446 1.00 88.50 99 HIS A N 1
ATOM 772 C CA . HIS A 1 99 ? 0.740 0.876 3.849 1.00 88.50 99 HIS A CA 1
ATOM 773 C C . HIS A 1 99 ? -0.617 1.272 4.440 1.00 88.50 99 HIS A C 1
ATOM 775 O O . HIS A 1 99 ? -0.999 0.776 5.502 1.00 88.50 99 HIS A O 1
ATOM 781 N N . ALA A 1 100 ? -1.397 2.085 3.723 1.00 87.50 100 ALA A N 1
ATOM 782 C CA . ALA A 1 100 ? -2.745 2.468 4.140 1.00 87.50 100 ALA A CA 1
ATOM 783 C C . ALA A 1 100 ? -3.674 1.246 4.266 1.00 87.50 100 ALA A C 1
ATOM 785 O O . ALA A 1 100 ? -4.411 1.120 5.247 1.00 87.50 100 ALA A O 1
ATOM 786 N N . LEU A 1 101 ? -3.602 0.311 3.314 1.00 90.19 101 LEU A N 1
ATOM 787 C CA . LEU A 1 101 ? -4.373 -0.931 3.346 1.00 90.19 101 LEU A CA 1
ATOM 788 C C . LEU A 1 101 ? -3.985 -1.805 4.546 1.00 90.19 101 LEU A C 1
ATOM 790 O O . LEU A 1 101 ? -4.866 -2.277 5.265 1.00 90.19 101 LEU A O 1
ATOM 794 N N . ASN A 1 102 ? -2.690 -1.964 4.820 1.00 91.00 102 ASN A N 1
ATOM 795 C CA . ASN A 1 102 ? -2.210 -2.714 5.981 1.00 91.00 102 ASN A CA 1
ATOM 796 C C . ASN A 1 102 ? -2.642 -2.071 7.305 1.00 91.00 102 ASN A C 1
ATOM 798 O O . ASN A 1 102 ? -3.066 -2.783 8.216 1.00 91.00 102 ASN A O 1
ATOM 802 N N . ALA A 1 103 ? -2.614 -0.740 7.406 1.00 90.12 103 ALA A N 1
ATOM 803 C CA . ALA A 1 103 ? -3.096 -0.025 8.585 1.00 90.12 103 ALA A CA 1
ATOM 804 C C . ALA A 1 103 ? -4.601 -0.264 8.831 1.00 90.12 103 ALA A C 1
ATOM 806 O O . ALA A 1 103 ? -5.017 -0.522 9.964 1.00 90.12 103 ALA A O 1
ATOM 807 N N . VAL A 1 104 ? -5.419 -0.252 7.771 1.00 91.19 104 VAL A N 1
ATOM 808 C CA . VAL A 1 104 ? -6.857 -0.563 7.860 1.00 91.19 104 VAL A CA 1
ATOM 809 C C . VAL A 1 104 ? -7.093 -2.022 8.244 1.00 91.19 104 VAL A C 1
ATOM 811 O O . VAL A 1 104 ? -7.917 -2.297 9.118 1.00 91.19 104 VAL A O 1
ATOM 814 N N . LEU A 1 105 ? -6.371 -2.965 7.635 1.00 91.06 105 LEU A N 1
ATOM 815 C CA . LEU A 1 105 ? -6.482 -4.385 7.976 1.00 91.06 105 LEU A CA 1
ATOM 816 C C . LEU A 1 105 ? -6.108 -4.642 9.438 1.00 91.06 105 LEU A C 1
ATOM 818 O O . LEU A 1 105 ? -6.816 -5.381 10.124 1.00 91.06 105 LEU A O 1
ATOM 822 N N . LEU A 1 106 ? -5.054 -3.990 9.934 1.00 91.06 106 LEU A N 1
ATOM 823 C CA . LEU A 1 106 ? -4.656 -4.059 11.337 1.00 91.06 106 LEU A CA 1
ATOM 824 C C . LEU A 1 106 ? -5.766 -3.537 12.258 1.00 91.06 106 LEU A C 1
ATOM 826 O O . LEU A 1 106 ? -6.109 -4.198 13.239 1.00 91.06 106 LEU A O 1
ATOM 830 N N . PHE A 1 107 ? -6.369 -2.391 11.927 1.00 91.25 107 PHE A N 1
ATOM 831 C CA . PHE A 1 107 ? -7.508 -1.856 12.674 1.00 91.25 107 PHE A CA 1
ATOM 832 C C . PHE A 1 107 ? -8.675 -2.853 12.732 1.00 91.25 107 PHE A C 1
ATOM 834 O O . PHE A 1 107 ? -9.181 -3.139 13.819 1.00 91.25 107 PHE A O 1
ATOM 841 N N . LEU A 1 108 ? -9.077 -3.412 11.586 1.00 91.06 108 LEU A N 1
ATOM 842 C CA . LEU A 1 108 ? -10.192 -4.360 11.499 1.00 91.06 108 LEU A CA 1
ATOM 843 C C . LEU A 1 108 ? -9.902 -5.663 12.256 1.00 91.06 108 LEU A C 1
ATOM 845 O O . LEU A 1 108 ? -10.783 -6.182 12.942 1.00 91.06 108 LEU A O 1
ATOM 849 N N . ALA A 1 109 ? -8.674 -6.177 12.173 1.00 92.06 109 ALA A N 1
ATOM 850 C CA . ALA A 1 109 ? -8.257 -7.366 12.910 1.00 92.06 109 ALA A CA 1
ATOM 851 C C . ALA A 1 109 ? -8.314 -7.129 14.428 1.00 92.06 109 ALA A C 1
ATOM 853 O O . ALA A 1 109 ? -8.914 -7.920 15.161 1.00 92.06 109 ALA A O 1
ATOM 854 N N . LEU A 1 110 ? -7.762 -6.007 14.900 1.00 91.12 110 LEU A N 1
ATOM 855 C CA . LEU A 1 110 ? -7.765 -5.653 16.319 1.00 91.12 110 LEU A CA 1
ATOM 856 C C . LEU A 1 110 ? -9.174 -5.376 16.845 1.00 91.12 110 LEU A C 1
ATOM 858 O O . LEU A 1 110 ? -9.486 -5.778 17.968 1.00 91.12 110 LEU A O 1
ATOM 862 N N . GLU A 1 111 ? -10.032 -4.713 16.072 1.00 91.44 111 GLU A N 1
ATOM 863 C CA . GLU A 1 111 ? -11.415 -4.456 16.483 1.00 91.44 111 GLU A CA 1
ATOM 864 C C . GLU A 1 111 ? -12.202 -5.764 16.578 1.00 91.44 111 GLU A C 1
ATOM 866 O O . GLU A 1 111 ? -12.882 -5.994 17.580 1.00 91.44 111 GLU A O 1
ATOM 871 N N . ARG A 1 112 ? -12.011 -6.683 15.623 1.00 89.50 112 ARG A N 1
ATOM 872 C CA . ARG A 1 112 ? -12.641 -8.006 15.659 1.00 89.50 112 ARG A CA 1
ATOM 873 C C . ARG A 1 112 ? -12.211 -8.814 16.885 1.00 89.50 112 ARG A C 1
ATOM 875 O O . ARG A 1 112 ? -13.058 -9.456 17.501 1.00 89.50 112 ARG A O 1
ATOM 882 N N . MET A 1 113 ? -10.934 -8.754 17.265 1.00 91.00 113 MET A N 1
ATOM 883 C CA . MET A 1 113 ? -10.391 -9.512 18.401 1.00 91.00 113 MET A CA 1
ATOM 884 C C . MET A 1 113 ? -10.712 -8.891 19.766 1.00 91.00 113 MET A C 1
ATOM 886 O O . MET A 1 113 ? -11.009 -9.612 20.713 1.00 91.00 113 MET A O 1
ATOM 890 N N . THR A 1 114 ? -10.640 -7.564 19.887 1.00 90.88 114 THR A N 1
ATOM 891 C CA . THR A 1 114 ? -10.745 -6.869 21.185 1.00 90.88 114 THR A CA 1
ATOM 892 C C . THR A 1 114 ? -12.121 -6.272 21.453 1.00 90.88 114 THR A C 1
ATOM 894 O O . THR A 1 114 ? -12.413 -5.914 22.592 1.00 90.88 114 THR A O 1
ATOM 897 N N . GLN A 1 115 ? -12.948 -6.111 20.412 1.00 87.88 115 GLN A N 1
ATOM 898 C CA . GLN A 1 115 ? -14.216 -5.369 20.441 1.00 87.88 115 GLN A CA 1
ATOM 899 C C . GLN A 1 115 ? -14.068 -3.926 20.977 1.00 87.88 115 GLN A C 1
ATOM 901 O O . GLN A 1 115 ? -15.050 -3.278 21.338 1.00 87.88 115 GLN A O 1
ATOM 906 N N . ALA A 1 116 ? -12.841 -3.392 21.019 1.00 88.69 116 ALA A N 1
ATOM 907 C CA . ALA A 1 116 ? -12.506 -2.098 21.600 1.00 88.69 116 ALA A CA 1
ATOM 908 C C . ALA A 1 116 ? -12.079 -1.106 20.510 1.00 88.69 116 ALA A C 1
ATOM 910 O O . ALA A 1 116 ? -10.918 -0.699 20.440 1.00 88.69 116 ALA A O 1
ATOM 911 N N . ARG A 1 117 ? -13.045 -0.679 19.685 1.00 87.75 117 ARG A N 1
ATOM 912 C CA . ARG A 1 117 ? -12.849 0.164 18.489 1.00 87.75 117 ARG A CA 1
ATOM 913 C C . ARG A 1 117 ? -11.818 1.284 18.657 1.00 87.75 117 ARG A C 1
ATOM 915 O O . ARG A 1 117 ? -10.896 1.383 17.857 1.00 87.75 117 ARG A O 1
ATOM 922 N N . TRP A 1 118 ? -11.940 2.115 19.692 1.00 88.88 118 TRP A N 1
ATOM 923 C CA . TRP A 1 118 ? -11.031 3.253 19.886 1.00 88.88 118 TRP A CA 1
ATOM 924 C C . TRP A 1 118 ? -9.601 2.844 20.245 1.00 88.88 118 TRP A C 1
ATOM 926 O O . TRP A 1 118 ? -8.654 3.478 19.787 1.00 88.88 118 TRP A O 1
ATOM 936 N N . ARG A 1 119 ? -9.428 1.758 21.008 1.00 90.12 119 ARG A N 1
ATOM 937 C CA . ARG A 1 119 ? -8.097 1.227 21.344 1.00 90.12 119 ARG A CA 1
ATOM 938 C C . ARG A 1 119 ? -7.433 0.625 20.107 1.00 90.12 119 ARG A C 1
ATOM 940 O O . ARG A 1 119 ? -6.254 0.865 19.871 1.00 90.12 119 ARG A O 1
ATOM 947 N N . SER A 1 120 ? -8.205 -0.091 19.291 1.00 90.25 120 SER A N 1
ATOM 948 C CA . SER A 1 120 ? -7.752 -0.645 18.011 1.00 90.25 120 SER A CA 1
ATOM 949 C C . SER A 1 120 ? -7.373 0.451 17.015 1.00 90.25 120 SER A C 1
ATOM 951 O O . SER A 1 120 ? -6.328 0.356 16.378 1.00 90.25 120 SER A O 1
ATOM 953 N N . ALA A 1 121 ? -8.183 1.510 16.909 1.00 87.19 121 ALA A N 1
ATOM 954 C CA . ALA A 1 121 ? -7.904 2.649 16.034 1.00 87.19 121 ALA A CA 1
ATOM 955 C C . ALA A 1 121 ? -6.627 3.383 16.458 1.00 87.19 121 ALA A C 1
ATOM 957 O O . ALA A 1 121 ? -5.801 3.709 15.612 1.00 87.19 121 ALA A O 1
ATOM 958 N N . PHE A 1 122 ? -6.430 3.587 17.763 1.00 90.38 122 PHE A N 1
ATOM 959 C CA . PHE A 1 122 ? -5.214 4.206 18.286 1.00 90.38 122 PHE A CA 1
ATOM 960 C C . PHE A 1 122 ? -3.963 3.365 17.994 1.00 90.38 122 PHE A C 1
ATOM 962 O O . PHE A 1 122 ? -2.967 3.898 17.514 1.00 90.38 122 PHE A O 1
ATOM 969 N N . ALA A 1 123 ? -4.020 2.048 18.209 1.00 89.62 123 ALA A N 1
ATOM 970 C CA . ALA A 1 123 ? -2.908 1.151 17.892 1.00 89.62 123 ALA A CA 1
ATOM 971 C C . ALA A 1 123 ? -2.574 1.137 16.388 1.00 89.62 123 ALA A C 1
ATOM 973 O O . ALA A 1 123 ? -1.403 1.192 16.016 1.00 89.62 123 ALA A O 1
ATOM 974 N N . ALA A 1 124 ? -3.592 1.117 15.523 1.00 88.88 124 ALA A N 1
ATOM 975 C CA . ALA A 1 124 ? -3.401 1.186 14.076 1.00 88.88 124 ALA A CA 1
ATOM 976 C C . ALA A 1 124 ? -2.846 2.547 13.621 1.00 88.88 124 ALA A C 1
ATOM 978 O O . ALA A 1 124 ? -1.998 2.596 12.734 1.00 88.88 124 ALA A O 1
ATOM 979 N N . ALA A 1 125 ? -3.269 3.645 14.255 1.00 87.62 125 ALA A N 1
ATOM 980 C CA . ALA A 1 125 ? -2.717 4.972 14.001 1.00 87.62 125 ALA A CA 1
ATOM 981 C C . ALA A 1 125 ? -1.246 5.058 14.418 1.00 87.62 125 ALA A C 1
ATOM 983 O O . ALA A 1 125 ? -0.437 5.568 13.652 1.00 87.62 125 ALA A O 1
ATOM 984 N N . LEU A 1 126 ? -0.873 4.505 15.577 1.00 89.44 126 LEU A N 1
ATOM 985 C CA . LEU A 1 126 ? 0.534 4.402 15.965 1.00 89.44 126 LEU A CA 1
ATOM 986 C C . LEU A 1 126 ? 1.329 3.610 14.926 1.00 89.44 126 LEU A C 1
ATOM 988 O O . LEU A 1 126 ? 2.352 4.096 14.473 1.00 89.44 126 LEU A O 1
ATOM 992 N N . PHE A 1 127 ? 0.843 2.450 14.484 1.00 87.38 127 PHE A N 1
ATOM 993 C CA . PHE A 1 127 ? 1.507 1.679 13.427 1.00 87.38 127 PHE A CA 1
ATOM 994 C C . PHE A 1 127 ? 1.685 2.480 12.126 1.00 87.38 127 PHE A C 1
ATOM 996 O O . PHE A 1 127 ? 2.753 2.448 11.523 1.00 87.38 127 PHE A O 1
ATOM 1003 N N . ALA A 1 128 ? 0.657 3.217 11.704 1.00 85.69 128 ALA A N 1
ATOM 1004 C CA . ALA A 1 128 ? 0.698 3.982 10.464 1.00 85.69 128 ALA A CA 1
ATOM 1005 C C . ALA A 1 128 ? 1.611 5.215 10.537 1.00 85.69 128 ALA A C 1
ATOM 1007 O O . ALA A 1 128 ? 2.182 5.593 9.517 1.00 85.69 128 ALA A O 1
ATOM 1008 N N . LEU A 1 129 ? 1.706 5.844 11.713 1.00 85.19 129 LEU A N 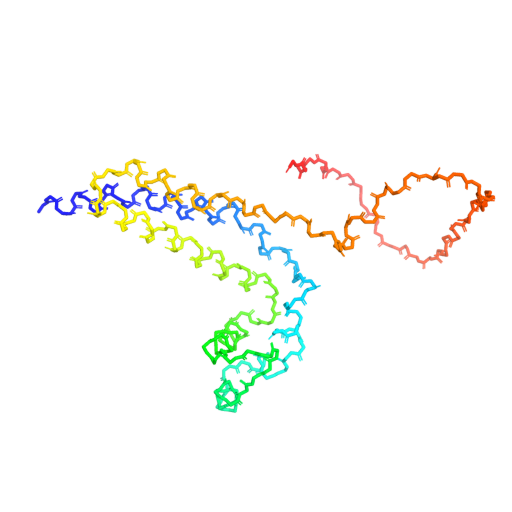1
ATOM 1009 C CA . LEU A 1 129 ? 2.374 7.130 11.925 1.00 85.19 129 LEU A CA 1
ATOM 1010 C C . LEU A 1 129 ? 3.771 7.003 12.529 1.00 85.19 129 LEU A C 1
ATOM 1012 O O . LEU A 1 129 ? 4.514 7.978 12.499 1.00 85.19 129 LEU A O 1
ATOM 1016 N N . HIS A 1 130 ? 4.117 5.863 13.129 1.00 82.19 130 HIS A N 1
ATOM 1017 C CA . HIS A 1 130 ? 5.372 5.697 13.854 1.00 82.19 130 HIS A CA 1
ATOM 1018 C C . HIS A 1 130 ? 6.551 5.668 12.871 1.00 82.19 130 HIS A C 1
ATOM 1020 O O . HIS A 1 130 ? 6.731 4.670 12.167 1.00 82.19 130 HIS A O 1
ATOM 1026 N N . PRO A 1 131 ? 7.404 6.711 12.828 1.00 66.75 131 PRO A N 1
ATOM 1027 C CA . PRO A 1 131 ? 8.602 6.661 12.012 1.00 66.75 131 PRO A CA 1
ATOM 1028 C C . PRO A 1 131 ? 9.541 5.629 12.633 1.00 66.75 131 PRO A C 1
ATOM 1030 O O . PRO A 1 131 ? 9.935 5.746 13.794 1.00 66.75 131 PRO A O 1
ATOM 1033 N N . CYS A 1 132 ? 9.884 4.585 11.882 1.00 59.78 132 CYS A N 1
ATOM 1034 C CA . CYS A 1 132 ? 10.956 3.688 12.285 1.00 59.78 132 CYS A CA 1
ATOM 1035 C C . CYS A 1 132 ? 12.240 4.514 12.392 1.00 59.78 132 CYS A C 1
ATOM 1037 O O . CYS A 1 132 ? 12.811 4.944 11.390 1.00 59.78 132 CYS A O 1
ATOM 1039 N N . THR A 1 133 ? 12.669 4.772 13.623 1.00 52.28 133 THR A N 1
ATOM 1040 C CA . THR A 1 133 ? 13.926 5.448 13.905 1.00 52.28 133 THR A CA 1
ATOM 1041 C C . THR A 1 133 ? 15.059 4.496 13.557 1.00 52.28 133 THR A C 1
ATOM 1043 O O . THR A 1 133 ? 15.404 3.586 14.308 1.00 52.28 133 THR A O 1
ATOM 1046 N N . TRP A 1 134 ? 15.647 4.696 12.380 1.00 55.69 134 TRP A N 1
ATOM 1047 C CA . TRP A 1 134 ? 16.943 4.112 12.069 1.00 55.69 134 TRP A CA 1
ATOM 1048 C C . TRP A 1 134 ? 17.959 4.696 13.063 1.00 55.69 134 TRP A C 1
ATOM 1050 O O . TRP A 1 134 ? 18.163 5.910 13.108 1.00 55.69 134 TRP A O 1
ATOM 1060 N N . SER A 1 135 ? 18.623 3.843 13.847 1.00 57.50 135 SER A N 1
ATOM 1061 C CA . SER A 1 135 ? 19.819 4.240 14.597 1.00 57.50 135 SER A CA 1
ATOM 1062 C C . SER A 1 135 ? 21.010 4.284 13.637 1.00 57.50 135 SER A C 1
ATOM 1064 O O . SER A 1 135 ? 21.308 3.254 13.026 1.00 57.50 135 SER A O 1
ATOM 1066 N N . PRO A 1 136 ? 21.682 5.435 13.437 1.00 55.47 136 PRO A N 1
ATOM 1067 C CA . PRO A 1 136 ? 22.818 5.521 12.531 1.00 55.47 136 PRO A CA 1
ATOM 1068 C C . PRO A 1 136 ? 23.895 4.526 12.964 1.00 55.47 136 PRO A C 1
ATOM 1070 O O . PRO A 1 136 ? 24.492 4.669 14.029 1.00 55.47 136 PRO A O 1
ATOM 1073 N N . SER A 1 137 ? 24.159 3.509 12.144 1.00 56.41 137 SER A N 1
ATOM 1074 C CA . SER A 1 137 ? 25.306 2.638 12.360 1.00 56.41 137 SER A CA 1
ATOM 1075 C C . SER A 1 137 ? 26.584 3.478 12.239 1.00 56.41 137 SER A C 1
ATOM 1077 O O . SER A 1 137 ? 26.671 4.299 11.311 1.00 56.41 137 SER A O 1
ATOM 1079 N N . PRO A 1 138 ? 27.583 3.283 13.120 1.00 47.34 138 PRO A N 1
ATOM 1080 C CA . PRO A 1 138 ? 28.874 3.950 13.002 1.00 47.34 138 PRO A CA 1
ATOM 1081 C C . PRO A 1 138 ? 29.518 3.518 11.677 1.00 47.34 138 PRO A C 1
ATOM 1083 O O . PRO A 1 138 ? 30.039 2.417 11.554 1.00 47.34 138 PRO A O 1
ATOM 1086 N N . GLY A 1 139 ? 29.384 4.352 10.645 1.00 57.81 139 GLY A N 1
ATOM 1087 C CA . GLY A 1 139 ? 29.758 4.011 9.269 1.00 57.81 139 GLY A CA 1
ATOM 1088 C C . GLY A 1 139 ? 28.927 4.702 8.184 1.00 57.81 139 GLY A C 1
ATOM 1089 O O . GLY A 1 139 ? 29.382 4.773 7.044 1.00 57.81 139 GLY A O 1
ATOM 1090 N N . SER A 1 140 ? 27.755 5.262 8.515 1.00 41.59 140 SER A N 1
ATOM 1091 C CA . SER A 1 140 ? 26.959 6.027 7.543 1.00 41.59 140 SER A CA 1
ATOM 1092 C C . SER A 1 140 ? 27.715 7.281 7.058 1.00 41.59 140 SER A C 1
ATOM 1094 O O . SER A 1 140 ? 28.251 8.018 7.893 1.00 41.59 140 SER A O 1
ATOM 1096 N N . PRO A 1 141 ? 27.739 7.594 5.744 1.00 53.97 141 PRO A N 1
ATOM 1097 C CA . PRO A 1 141 ? 28.400 8.787 5.201 1.00 53.97 141 PRO A CA 1
ATOM 1098 C C . PRO A 1 141 ? 27.900 10.104 5.811 1.00 53.97 141 PRO A C 1
ATOM 1100 O O . PRO A 1 141 ? 28.642 11.084 5.836 1.00 53.97 141 PRO A O 1
ATOM 1103 N N . SER A 1 142 ? 26.675 10.111 6.346 1.00 50.53 142 SER A N 1
ATOM 1104 C CA . SER A 1 142 ? 26.060 11.246 7.042 1.00 50.53 142 SER A CA 1
ATOM 1105 C C . SER A 1 142 ? 26.644 11.533 8.433 1.00 50.53 142 SER A C 1
ATOM 1107 O O . SER A 1 142 ? 26.383 12.597 8.984 1.00 50.53 142 SER A O 1
ATOM 1109 N N . ALA A 1 143 ? 27.479 10.647 8.987 1.00 46.06 143 ALA A N 1
ATOM 1110 C CA . ALA A 1 143 ? 28.181 10.875 10.254 1.00 46.06 143 ALA A CA 1
ATOM 1111 C C . ALA A 1 143 ? 29.516 11.637 10.095 1.00 46.06 143 ALA A C 1
ATOM 1113 O O . ALA A 1 143 ? 30.176 11.929 11.089 1.00 46.06 143 ALA A O 1
ATOM 1114 N N . ARG A 1 144 ? 29.945 11.965 8.864 1.00 45.00 144 ARG A N 1
ATOM 1115 C CA . ARG A 1 144 ? 31.231 12.646 8.594 1.00 45.00 144 ARG A CA 1
ATOM 1116 C C . ARG A 1 144 ? 31.166 14.175 8.558 1.00 45.00 144 ARG A C 1
ATOM 1118 O O . ARG A 1 144 ? 32.064 14.812 8.015 1.00 45.00 144 ARG A O 1
ATOM 1125 N N . THR A 1 145 ? 30.158 14.788 9.162 1.00 49.44 145 THR A N 1
ATOM 1126 C CA . THR A 1 145 ? 30.154 16.239 9.386 1.00 49.44 145 THR A CA 1
ATOM 1127 C C . THR A 1 145 ? 30.280 16.533 10.873 1.00 49.44 145 THR A C 1
ATOM 1129 O O . THR A 1 145 ? 29.414 16.151 11.653 1.00 49.44 145 THR A O 1
ATOM 1132 N N . CYS A 1 146 ? 31.371 17.230 11.212 1.00 43.69 146 CYS A N 1
ATOM 1133 C CA . CYS A 1 146 ? 31.797 17.703 12.536 1.00 43.69 146 CYS A CA 1
ATOM 1134 C C . CYS A 1 146 ? 32.760 16.798 13.326 1.00 43.69 146 CYS A C 1
ATOM 1136 O O . CYS A 1 146 ? 32.600 16.602 14.527 1.00 43.69 146 CYS A O 1
ATOM 1138 N N . SER A 1 147 ? 33.856 16.367 12.696 1.00 41.84 147 SER A N 1
ATOM 1139 C CA . SER A 1 147 ? 35.120 16.239 13.433 1.00 41.84 147 SER A CA 1
ATOM 1140 C C . SER A 1 147 ? 35.680 17.647 13.658 1.00 41.84 147 SER A C 1
ATOM 1142 O O . SER A 1 147 ? 36.160 18.285 12.720 1.00 41.84 147 SER A O 1
ATOM 1144 N N . ALA A 1 148 ? 35.575 18.160 14.884 1.00 43.72 148 ALA A N 1
ATOM 1145 C CA . ALA A 1 148 ? 36.295 19.357 15.308 1.00 43.72 148 ALA A CA 1
ATOM 1146 C C . ALA A 1 148 ? 37.817 19.171 15.097 1.00 43.72 148 ALA A C 1
ATOM 1148 O O . ALA A 1 148 ? 38.316 18.050 15.229 1.00 43.72 148 ALA A O 1
ATOM 1149 N N . PRO A 1 149 ? 38.572 20.234 14.770 1.00 43.12 149 PRO A N 1
ATOM 1150 C CA . PRO A 1 149 ? 39.990 20.119 14.463 1.00 43.12 149 PRO A CA 1
ATOM 1151 C C . PRO A 1 149 ? 40.793 19.936 15.755 1.00 43.12 149 PRO A C 1
ATOM 1153 O O . PRO A 1 149 ? 41.055 20.894 16.481 1.00 43.12 149 PRO A O 1
ATO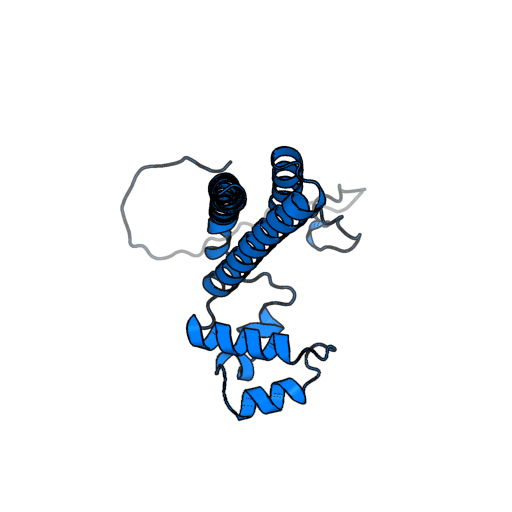M 1156 N N . SER A 1 150 ? 41.225 18.710 16.043 1.00 46.69 150 SER A N 1
ATOM 1157 C CA . SER A 1 150 ? 42.320 18.490 16.984 1.00 46.69 150 SER A CA 1
A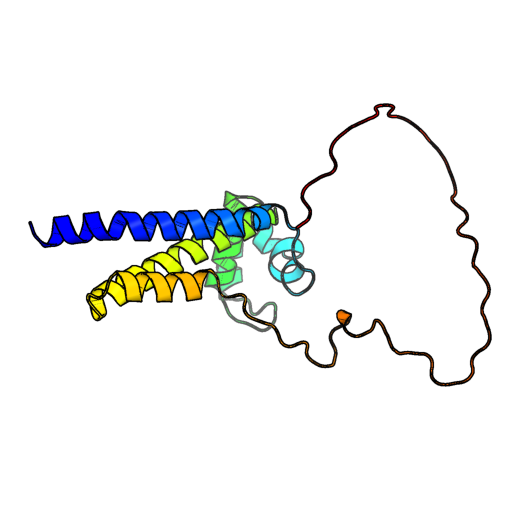TOM 1158 C C . SER A 1 150 ? 43.641 18.810 16.281 1.00 46.69 150 SER A C 1
ATOM 1160 O O . SER A 1 150 ? 44.078 18.069 15.405 1.00 46.69 150 SER A O 1
ATOM 1162 N N . SER A 1 151 ? 44.241 19.930 16.689 1.00 51.00 151 SER A N 1
ATOM 1163 C CA . SER A 1 151 ? 45.672 20.256 16.617 1.00 51.00 151 SER A CA 1
ATOM 1164 C C . SER A 1 151 ? 46.386 20.098 15.264 1.00 51.00 151 SER A C 1
ATOM 1166 O O . SER A 1 151 ? 46.830 19.017 14.897 1.00 51.00 151 SER A O 1
ATOM 1168 N N . GLY A 1 152 ? 46.656 21.243 14.627 1.00 52.91 152 GLY A N 1
ATOM 1169 C CA . GLY A 1 152 ? 47.880 21.436 13.845 1.00 52.91 152 GLY A CA 1
ATOM 1170 C C . GLY A 1 152 ? 47.828 20.991 12.387 1.00 52.91 152 GLY A C 1
ATOM 1171 O O . GLY A 1 152 ? 48.522 20.058 12.012 1.00 52.91 152 GLY A O 1
ATOM 1172 N N . CYS A 1 153 ? 47.091 21.714 11.542 1.00 39.66 153 CYS A N 1
ATOM 1173 C CA . CYS A 1 153 ? 47.371 21.783 10.105 1.00 39.66 153 CYS A CA 1
ATOM 1174 C C . CYS A 1 153 ? 47.013 23.180 9.574 1.00 39.66 153 CYS A C 1
ATOM 1176 O O . CYS A 1 153 ? 45.977 23.744 9.917 1.00 39.66 153 CYS A O 1
ATOM 1178 N N . SER A 1 154 ? 47.932 23.740 8.792 1.00 38.06 154 SER A N 1
ATOM 1179 C CA . SER A 1 154 ? 47.988 25.117 8.291 1.00 38.06 154 SER A CA 1
ATOM 1180 C C . SER A 1 154 ? 46.731 25.591 7.537 1.00 38.06 154 SER A C 1
ATOM 1182 O O . SER A 1 154 ? 46.039 24.777 6.924 1.00 38.06 154 SER A O 1
ATOM 1184 N N . PRO A 1 155 ? 46.453 26.912 7.495 1.00 43.03 155 PRO A N 1
ATOM 1185 C CA . PRO A 1 155 ? 45.294 27.442 6.788 1.00 43.03 155 PRO A CA 1
ATOM 1186 C C . PRO A 1 155 ? 45.520 27.373 5.271 1.00 43.03 155 PRO A C 1
ATOM 1188 O O . PRO A 1 155 ? 46.300 28.141 4.712 1.00 43.03 155 PRO A O 1
ATOM 1191 N N . CYS A 1 156 ? 44.817 26.468 4.586 1.00 40.16 156 CYS A N 1
ATOM 1192 C CA . CYS A 1 156 ? 44.604 26.600 3.146 1.00 40.16 156 CYS A CA 1
ATOM 1193 C C . CYS A 1 156 ? 43.601 27.738 2.918 1.00 40.16 156 CYS A C 1
ATOM 1195 O O . CYS A 1 156 ? 42.467 27.684 3.389 1.00 40.16 156 CYS A O 1
ATOM 1197 N N . GLY A 1 157 ? 44.063 28.797 2.252 1.00 41.88 157 GLY A N 1
ATOM 1198 C CA . GLY A 1 157 ? 43.302 30.016 1.995 1.00 41.88 157 GLY A CA 1
ATOM 1199 C C . GLY A 1 157 ? 42.063 29.815 1.107 1.00 41.88 157 GLY A C 1
ATOM 1200 O O . GLY A 1 157 ? 41.835 28.734 0.565 1.00 41.88 157 GLY A O 1
ATOM 1201 N N . PRO A 1 158 ? 41.250 30.871 0.934 1.00 41.97 158 PRO A N 1
ATOM 1202 C CA . PRO A 1 158 ? 39.984 30.789 0.222 1.00 41.97 158 PRO A CA 1
ATOM 1203 C C . PRO A 1 158 ? 40.227 30.554 -1.271 1.00 41.97 158 PRO A C 1
ATOM 1205 O O . PRO A 1 158 ? 40.642 31.456 -2.005 1.00 41.97 158 PRO A O 1
ATOM 1208 N N . THR A 1 159 ? 39.924 29.349 -1.751 1.00 43.66 159 THR A N 1
ATOM 1209 C CA . THR A 1 159 ? 39.770 29.087 -3.180 1.00 43.66 159 THR A CA 1
ATOM 1210 C C . THR A 1 159 ? 38.527 29.815 -3.679 1.00 43.66 159 THR A C 1
ATOM 1212 O O . THR A 1 159 ? 37.384 29.382 -3.558 1.00 43.66 159 THR A O 1
ATOM 1215 N N . ARG A 1 160 ? 38.801 30.993 -4.232 1.00 36.72 160 ARG A N 1
ATOM 1216 C CA . ARG A 1 160 ? 37.957 31.794 -5.113 1.00 36.72 160 ARG A CA 1
ATOM 1217 C C . ARG A 1 160 ? 37.238 30.892 -6.124 1.00 36.72 160 ARG A C 1
ATOM 1219 O O . ARG A 1 160 ? 37.845 30.439 -7.088 1.00 36.72 160 ARG A O 1
ATOM 1226 N N . PHE A 1 161 ? 35.941 30.668 -5.918 1.00 36.94 161 PHE A N 1
ATOM 1227 C CA . PHE A 1 161 ? 35.067 30.030 -6.900 1.00 36.94 161 PHE A CA 1
ATOM 1228 C C . PHE A 1 161 ? 34.881 31.002 -8.074 1.00 36.94 161 PHE A C 1
ATOM 1230 O O . PHE A 1 161 ? 34.099 31.954 -8.012 1.00 36.94 161 PHE A O 1
ATOM 1237 N N . THR A 1 162 ? 35.665 30.827 -9.135 1.00 36.19 162 THR A N 1
ATOM 1238 C CA . THR A 1 162 ? 35.487 31.547 -10.394 1.00 36.19 162 THR A CA 1
ATOM 1239 C C . THR A 1 162 ? 34.212 31.043 -11.067 1.00 36.19 162 THR A C 1
ATOM 1241 O O . THR A 1 162 ? 34.176 30.010 -11.727 1.00 36.19 162 THR A O 1
ATOM 1244 N N . ARG A 1 163 ? 33.130 31.805 -10.886 1.00 39.12 163 ARG A N 1
ATOM 1245 C CA . ARG A 1 163 ? 31.884 31.685 -11.645 1.00 39.12 163 ARG A CA 1
ATOM 1246 C C . ARG A 1 163 ? 32.168 32.029 -13.111 1.00 39.12 163 ARG A C 1
ATOM 1248 O O . ARG A 1 163 ? 32.177 33.199 -13.486 1.00 39.12 163 ARG A O 1
ATOM 1255 N N . SER A 1 164 ? 32.415 31.011 -13.928 1.00 37.44 164 SER A N 1
ATOM 1256 C CA . SER A 1 164 ? 32.362 31.124 -15.386 1.00 37.44 164 SER A CA 1
ATOM 1257 C C . SER A 1 164 ? 30.905 31.384 -15.797 1.00 37.44 164 SER A C 1
ATOM 1259 O O . SER A 1 164 ? 30.048 30.516 -15.643 1.00 37.44 164 SER A O 1
ATOM 1261 N N . GLY A 1 165 ? 30.603 32.623 -16.204 1.00 35.94 165 GLY A N 1
ATOM 1262 C CA . GLY A 1 165 ? 29.320 33.020 -16.802 1.00 35.94 165 GLY A CA 1
ATOM 1263 C C . GLY A 1 165 ? 29.165 32.439 -18.210 1.00 35.94 165 GLY A C 1
ATOM 1264 O O . GLY A 1 165 ? 30.163 32.192 -18.879 1.00 35.94 165 GLY A O 1
ATOM 1265 N N . ARG A 1 166 ? 27.948 32.200 -18.711 1.00 39.94 166 ARG A N 1
ATOM 1266 C CA . ARG A 1 166 ? 27.071 33.153 -19.449 1.00 39.94 166 ARG A CA 1
ATOM 1267 C C . ARG A 1 166 ? 26.082 32.227 -20.219 1.00 39.94 166 ARG A C 1
ATOM 1269 O O . ARG A 1 166 ? 26.540 31.184 -20.662 1.00 39.94 166 ARG A O 1
ATOM 1276 N N . ASP A 1 167 ? 24.763 32.374 -20.352 1.00 35.28 167 ASP A N 1
ATOM 1277 C CA . ASP A 1 167 ? 23.813 33.486 -20.533 1.00 35.28 167 ASP A CA 1
ATOM 1278 C C . ASP A 1 167 ? 22.427 33.043 -19.992 1.00 35.28 167 ASP A C 1
ATOM 1280 O O . ASP A 1 167 ? 22.079 31.871 -20.078 1.00 35.28 167 ASP A O 1
ATOM 1284 N N . ARG A 1 168 ? 21.672 33.862 -19.245 1.00 41.06 168 ARG A N 1
ATOM 1285 C CA . ARG A 1 168 ? 20.675 34.865 -19.694 1.00 41.06 168 ARG A CA 1
ATOM 1286 C C . ARG A 1 168 ? 19.519 34.311 -20.541 1.00 41.06 168 ARG A C 1
ATOM 1288 O O . ARG A 1 168 ? 19.574 34.321 -21.762 1.00 41.06 168 ARG A O 1
ATOM 1295 N N . SER A 1 169 ? 18.408 33.992 -19.882 1.00 36.34 169 SER A N 1
ATOM 1296 C CA . SER A 1 169 ? 17.064 34.472 -20.256 1.00 36.34 169 SER A CA 1
ATOM 1297 C C . SER A 1 169 ? 16.026 33.940 -19.266 1.00 36.34 169 SER A C 1
ATOM 1299 O O . SER A 1 169 ? 15.794 32.743 -19.201 1.00 36.34 169 SER A O 1
ATOM 1301 N N . ALA A 1 170 ? 15.456 34.842 -18.465 1.00 37.66 170 ALA A N 1
ATOM 1302 C CA . ALA A 1 170 ? 14.075 34.823 -17.966 1.00 37.66 170 ALA A CA 1
ATOM 1303 C C . ALA A 1 170 ? 13.973 35.793 -16.784 1.00 37.66 170 ALA A C 1
ATOM 1305 O O . ALA A 1 170 ? 14.198 35.468 -15.621 1.00 37.66 170 ALA A O 1
ATOM 1306 N N . THR A 1 171 ? 13.663 37.034 -17.128 1.00 34.75 171 THR A N 1
ATOM 1307 C CA . THR A 1 171 ? 12.996 37.993 -16.256 1.00 34.75 171 THR A CA 1
ATOM 1308 C C . THR A 1 171 ? 11.688 37.371 -15.765 1.00 34.75 171 THR A C 1
ATOM 1310 O O . THR A 1 171 ? 10.902 36.979 -16.612 1.00 34.75 171 THR A O 1
ATOM 1313 N N . PHE A 1 172 ? 11.443 37.288 -14.456 1.00 33.47 172 PHE A N 1
ATOM 1314 C CA . PHE A 1 172 ? 10.156 37.630 -13.825 1.00 33.47 172 PHE A CA 1
ATOM 1315 C C . PHE A 1 172 ? 10.316 37.612 -12.291 1.00 33.47 172 PHE A C 1
ATOM 1317 O O . PHE A 1 172 ? 10.838 36.638 -11.748 1.00 33.47 172 PHE A O 1
ATOM 1324 N N . PRO A 1 173 ? 9.942 38.692 -11.582 1.00 38.72 173 PRO A N 1
ATOM 1325 C CA . PRO A 1 173 ? 10.147 38.805 -10.147 1.00 38.72 173 PRO A CA 1
ATOM 1326 C C . PRO A 1 173 ? 8.911 38.355 -9.346 1.00 38.72 173 PRO A C 1
ATOM 1328 O O . PRO A 1 173 ? 7.796 38.351 -9.855 1.00 38.72 173 PRO A O 1
ATOM 1331 N N . PHE A 1 174 ? 9.151 38.118 -8.054 1.00 32.72 174 PHE A N 1
ATOM 1332 C CA . PHE A 1 174 ? 8.203 38.166 -6.933 1.00 32.72 174 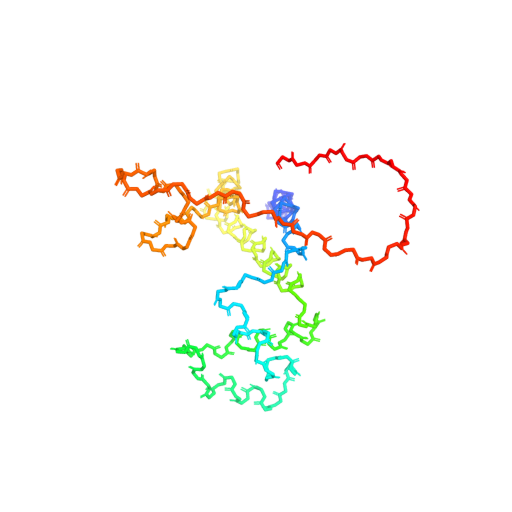PHE A CA 1
ATOM 1333 C C . PHE A 1 174 ? 7.275 36.965 -6.624 1.00 32.72 174 PHE A C 1
ATOM 1335 O O . PHE A 1 174 ? 6.385 36.612 -7.385 1.00 32.72 174 PHE A O 1
ATOM 1342 N N . LEU A 1 175 ? 7.424 36.529 -5.357 1.00 31.33 175 LEU A N 1
ATOM 1343 C CA . LEU A 1 175 ? 6.412 36.154 -4.346 1.00 31.33 175 LEU A CA 1
ATOM 1344 C C . LEU A 1 175 ? 6.240 34.666 -3.962 1.00 31.33 175 LEU A C 1
ATOM 1346 O O . LEU A 1 175 ? 5.993 33.805 -4.793 1.00 31.33 175 LEU A O 1
ATOM 1350 N N . PHE A 1 176 ? 6.282 34.465 -2.629 1.00 37.81 176 PHE A N 1
ATOM 1351 C CA . PHE A 1 176 ? 6.051 33.266 -1.793 1.00 37.81 176 PHE A CA 1
ATOM 1352 C C . PHE A 1 176 ? 7.166 32.201 -1.815 1.00 37.81 176 PHE A C 1
ATOM 1354 O O . PHE A 1 176 ? 7.285 31.443 -2.760 1.00 37.81 176 PHE A O 1
ATOM 1361 N N . SER A 1 177 ? 8.054 32.023 -0.826 1.00 33.09 177 SER A N 1
ATOM 1362 C CA . SER A 1 177 ? 8.114 32.394 0.600 1.00 33.09 177 SER A CA 1
ATOM 1363 C C . SER A 1 177 ? 6.899 31.993 1.436 1.00 33.09 177 SER A C 1
ATOM 1365 O O . SER A 1 177 ? 6.112 32.838 1.849 1.00 33.09 177 SER A O 1
ATOM 1367 N N . SER A 1 178 ? 6.755 30.701 1.703 1.00 39.03 178 SER A N 1
ATOM 1368 C CA . SER A 1 178 ? 6.414 30.124 3.017 1.00 39.03 178 SER A CA 1
ATOM 1369 C C . SER A 1 178 ? 6.172 28.626 2.831 1.00 39.03 178 SER A C 1
ATOM 1371 O O . SER A 1 178 ? 5.849 28.205 1.728 1.00 39.03 178 SER A O 1
ATOM 1373 N N . TRP A 1 179 ? 6.325 27.850 3.905 1.00 30.59 179 TRP A N 1
ATOM 1374 C CA . TRP A 1 179 ? 6.108 26.396 3.988 1.00 30.59 179 TRP A CA 1
ATOM 1375 C C . TRP A 1 179 ? 7.330 25.513 3.689 1.00 30.59 179 TRP A C 1
ATOM 1377 O O . TRP A 1 179 ? 7.308 24.599 2.874 1.00 30.59 179 TRP A O 1
ATOM 1387 N N . ARG A 1 180 ? 8.405 25.764 4.450 1.00 32.22 180 ARG A N 1
ATOM 1388 C CA . ARG A 1 180 ? 9.158 24.689 5.113 1.00 32.22 180 ARG A CA 1
ATOM 1389 C C . ARG A 1 180 ? 8.742 24.689 6.585 1.00 32.22 180 ARG A C 1
ATOM 1391 O O . ARG A 1 180 ? 8.967 25.692 7.262 1.00 32.22 180 ARG A O 1
ATOM 1398 N N . ALA A 1 181 ? 8.145 23.597 7.033 1.00 37.47 181 ALA A N 1
ATOM 1399 C CA . ALA A 1 181 ? 8.137 23.127 8.411 1.00 37.47 181 ALA A CA 1
ATOM 1400 C C . ALA A 1 181 ? 8.327 21.611 8.339 1.00 37.47 181 ALA A C 1
ATOM 1402 O O . ALA A 1 181 ? 7.707 21.016 7.428 1.00 37.47 181 ALA A O 1
#

Sequence (181 aa):
MAEQSRILMNALPAVALAVLTAALYAQVGAFDYVNYDDPFYVQENLIVQRGLTAYGVKWAFTTTTLGNWHPLTWLSYMLDCRLFGAGPGAHHLVNVLFHALNAVLLFLALERMTQARWRSAFAAALFALHPCTWSPSPGSPSARTCSAPSSGCSPCGPTRFTRSGRDRSATFPFLFSSWRA

Foldseek 3Di:
DVVVVVVVVLVVLLVVLLVVLCVVQVCVLVDDDDPPCLCQLQVVDPLLLCADDPVQLVCLQVDCRPNHNDSVVSNVSSPQCVVPNSGSSSVSSVVSNVLSVVLSVQLVVCCVVPVPNVVSSVVSSCSSPPPPDDDDDPPPPVVPPDPDDDDDDDDPDDDPPPPDDDDDDDDDDDDDDDDDD

Secondary structure (DSSP, 8-state):
-HHHHHHHHHHHHHHHHHHHHHHHHGGGGGSPPPTTTHIIIIIS-HHHHT-S-HHHHHHHHH--GGG---HHHHHHHHHHHHHH-S-HHHHHHHHHHHHHHHHHHHHHHHHHHH--HHHHHHHHHHHHH--------TT-GGG-S-----S------------------------------

pLDDT: mean 71.94, std 19.44, range [30.59, 92.06]